Protein AF-A0A0C3DBR7-F1 (afdb_monomer_lite)

Secondary structure (DSSP, 8-state):
------GGGHIIIIIIHH-EEEE---TTS-SS-HHHH---HHHHHHHHHHHHTTSSEEEEPPHHHHHHHHHHHHHHHHTTSS------------------------S----

Structure (mmCIF, N/CA/C/O backbone):
data_AF-A0A0C3DBR7-F1
#
_entry.id   AF-A0A0C3DBR7-F1
#
loop_
_atom_site.group_PDB
_atom_site.id
_atom_site.type_symbol
_atom_site.label_atom_id
_atom_site.label_alt_id
_atom_site.label_comp_id
_atom_site.label_asym_id
_atom_site.label_entity_id
_atom_site.label_seq_id
_atom_site.pdbx_PDB_ins_code
_atom_site.Cartn_x
_atom_site.Cartn_y
_atom_site.Cartn_z
_atom_site.occupancy
_atom_site.B_iso_or_equiv
_atom_site.auth_seq_id
_atom_site.auth_comp_id
_atom_site.auth_asym_id
_atom_site.auth_atom_id
_atom_site.pdbx_PDB_model_num
ATOM 1 N N . PRO A 1 1 ? -9.027 19.405 -9.411 1.00 48.47 1 PRO A N 1
ATOM 2 C CA . PRO A 1 1 ? -8.325 18.779 -8.263 1.00 48.47 1 PRO A CA 1
ATOM 3 C C . PRO A 1 1 ? -7.087 17.993 -8.729 1.00 48.47 1 PRO A C 1
ATOM 5 O O . PRO A 1 1 ? -7.229 16.965 -9.378 1.00 48.47 1 PRO A O 1
ATOM 8 N N . SER A 1 2 ? -5.881 18.489 -8.438 1.00 53.75 2 SER A N 1
ATOM 9 C CA . SER A 1 2 ? -4.617 17.790 -8.708 1.00 53.75 2 SER A CA 1
ATOM 10 C C . SER A 1 2 ? -4.181 17.023 -7.458 1.00 53.75 2 SER A C 1
ATOM 12 O O . SER A 1 2 ? -3.447 17.548 -6.619 1.00 53.75 2 SER A O 1
ATOM 14 N N . ALA A 1 3 ? -4.688 15.804 -7.285 1.00 58.03 3 ALA A N 1
ATOM 15 C CA . ALA A 1 3 ? -4.222 14.931 -6.214 1.00 58.03 3 ALA A CA 1
ATOM 16 C C . ALA A 1 3 ? -2.808 14.431 -6.555 1.00 58.03 3 ALA A C 1
ATOM 18 O O . ALA A 1 3 ? -2.611 13.803 -7.591 1.00 58.03 3 ALA A O 1
ATOM 19 N N . GLN A 1 4 ? -1.827 14.721 -5.697 1.00 65.31 4 GLN A N 1
ATOM 20 C CA . GLN A 1 4 ? -0.474 14.172 -5.800 1.00 65.31 4 GLN A CA 1
ATOM 21 C C . GLN A 1 4 ? -0.269 13.135 -4.695 1.00 65.31 4 GLN A C 1
ATOM 23 O O . GLN A 1 4 ? -0.491 13.422 -3.517 1.00 65.31 4 GLN A O 1
ATOM 28 N N . MET A 1 5 ? 0.149 11.927 -5.073 1.00 74.81 5 MET A N 1
ATOM 29 C CA . MET A 1 5 ? 0.413 10.844 -4.126 1.00 74.81 5 MET A CA 1
ATOM 30 C C . MET A 1 5 ? 1.722 11.106 -3.369 1.00 74.81 5 MET A C 1
ATOM 32 O O . MET A 1 5 ? 2.788 11.207 -3.972 1.00 74.81 5 MET A O 1
ATOM 36 N N . GLN A 1 6 ? 1.641 11.188 -2.040 1.00 75.75 6 GLN A N 1
ATOM 37 C CA . GLN A 1 6 ? 2.794 11.338 -1.146 1.00 75.75 6 GLN A CA 1
ATOM 38 C C . GLN A 1 6 ? 3.146 9.974 -0.543 1.00 75.75 6 GLN A C 1
ATOM 40 O O . GLN A 1 6 ? 2.699 9.643 0.555 1.00 75.75 6 GLN A O 1
ATOM 45 N N . TRP A 1 7 ? 3.932 9.181 -1.275 1.00 76.12 7 TRP A N 1
ATOM 46 C CA . TRP A 1 7 ? 4.302 7.806 -0.907 1.00 76.12 7 TRP A CA 1
ATOM 47 C C . TRP A 1 7 ? 4.965 7.710 0.472 1.00 76.12 7 TRP A C 1
ATOM 49 O O . TRP A 1 7 ? 4.615 6.843 1.266 1.00 76.12 7 TRP A O 1
ATOM 59 N N . THR A 1 8 ? 5.826 8.671 0.810 1.00 76.44 8 THR A N 1
ATOM 60 C CA . THR A 1 8 ? 6.491 8.786 2.119 1.00 76.44 8 THR A CA 1
ATOM 61 C C . THR A 1 8 ? 5.502 8.863 3.284 1.00 76.44 8 THR A C 1
ATOM 63 O O . THR A 1 8 ? 5.759 8.364 4.375 1.00 76.44 8 THR A O 1
ATOM 66 N N . HIS A 1 9 ? 4.344 9.485 3.065 1.00 80.25 9 HIS A N 1
ATOM 67 C CA . HIS A 1 9 ? 3.308 9.659 4.081 1.00 80.25 9 HIS A CA 1
ATOM 68 C C . HIS A 1 9 ? 2.109 8.739 3.831 1.00 80.25 9 HIS A C 1
ATOM 70 O O . HIS A 1 9 ? 1.034 8.991 4.370 1.00 80.25 9 HIS A O 1
ATOM 76 N N . TYR A 1 10 ? 2.269 7.674 3.038 1.00 83.88 10 TYR A N 1
ATOM 77 C CA . TYR A 1 10 ? 1.188 6.756 2.676 1.00 83.88 10 TYR A CA 1
ATOM 78 C C . TYR A 1 10 ? 0.456 6.205 3.907 1.00 83.88 10 TYR A C 1
ATOM 80 O O . TYR A 1 10 ? -0.772 6.258 3.969 1.00 83.88 10 TYR A O 1
ATOM 88 N N . PHE A 1 11 ? 1.194 5.772 4.935 1.00 83.75 11 PHE A N 1
ATOM 89 C CA . PHE A 1 11 ? 0.578 5.245 6.154 1.00 83.75 11 PHE A CA 1
ATOM 90 C C . PHE A 1 11 ? -0.325 6.284 6.837 1.00 83.75 11 PHE A C 1
ATOM 92 O O . PHE A 1 11 ? -1.435 5.974 7.244 1.00 83.75 11 PHE A O 1
ATOM 99 N N . HIS A 1 12 ? 0.104 7.540 6.944 1.00 83.69 12 HIS A N 1
ATOM 100 C CA . HIS A 1 12 ? -0.699 8.565 7.613 1.00 83.69 12 HIS A CA 1
ATOM 101 C C . HIS A 1 12 ? -1.829 9.095 6.716 1.00 83.69 12 HIS A C 1
ATOM 103 O O . HIS A 1 12 ? -2.989 9.146 7.120 1.00 83.69 12 HIS A O 1
ATOM 109 N N . ASN A 1 13 ? -1.494 9.463 5.479 1.00 84.81 13 ASN A N 1
ATOM 110 C CA . ASN A 1 13 ? -2.396 10.160 4.567 1.00 84.81 13 ASN A CA 1
ATOM 111 C C . ASN A 1 13 ? -3.415 9.241 3.898 1.00 84.81 13 ASN A C 1
ATOM 113 O O . ASN A 1 13 ? -4.467 9.733 3.495 1.00 84.81 13 ASN A O 1
ATOM 117 N N . ILE A 1 14 ? -3.096 7.954 3.735 1.00 87.06 14 ILE A N 1
ATOM 118 C CA . ILE A 1 14 ? -3.971 6.979 3.080 1.00 87.06 14 ILE A CA 1
ATOM 119 C C . ILE A 1 14 ? -4.565 6.025 4.109 1.00 87.06 14 ILE A C 1
ATOM 121 O O . ILE A 1 14 ? -5.779 6.039 4.305 1.00 87.06 14 ILE A O 1
ATOM 125 N N . ILE A 1 15 ? -3.72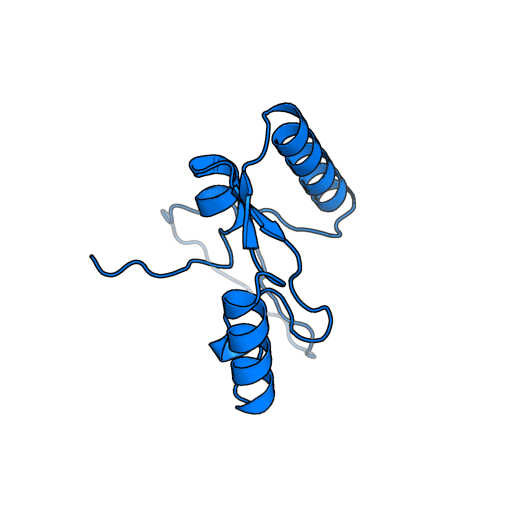1 5.267 4.815 1.00 87.50 15 ILE A N 1
ATOM 126 C CA . ILE A 1 15 ? -4.199 4.267 5.779 1.00 87.50 15 ILE A CA 1
ATOM 127 C C . ILE A 1 15 ? -4.904 4.958 6.955 1.00 87.50 15 ILE A C 1
ATOM 129 O O . ILE A 1 15 ? -6.072 4.687 7.196 1.00 87.50 15 ILE A O 1
ATOM 133 N N . GLY A 1 16 ? -4.251 5.899 7.640 1.00 85.62 16 GLY A N 1
ATOM 134 C CA . GLY A 1 16 ? -4.826 6.557 8.820 1.00 85.62 16 GLY A CA 1
ATOM 135 C C . GLY A 1 16 ? -6.029 7.456 8.521 1.00 85.62 16 GLY A C 1
ATOM 136 O O . GLY A 1 16 ? -6.952 7.534 9.322 1.00 85.62 16 GLY A O 1
ATOM 137 N N . ARG A 1 17 ? -6.045 8.137 7.367 1.00 87.50 17 ARG A N 1
ATOM 138 C CA . ARG A 1 17 ? -7.123 9.082 7.025 1.00 87.50 17 ARG A CA 1
ATOM 139 C C . ARG A 1 17 ? -8.345 8.423 6.392 1.00 87.50 17 ARG A C 1
ATOM 141 O O . ARG A 1 17 ? -9.459 8.884 6.621 1.00 87.50 17 ARG A O 1
ATOM 148 N N . TYR A 1 18 ? -8.138 7.415 5.548 1.00 88.88 18 TYR A N 1
ATOM 149 C CA . TYR A 1 18 ? -9.210 6.814 4.752 1.00 88.88 18 TYR A CA 1
ATOM 150 C C . TYR A 1 18 ? -9.482 5.352 5.108 1.00 88.88 18 TYR A C 1
ATOM 152 O O . TYR A 1 18 ? -10.420 4.781 4.557 1.00 88.88 18 TYR A O 1
ATOM 160 N N . LEU A 1 19 ? -8.694 4.751 6.009 1.00 90.62 19 LEU A N 1
ATOM 161 C CA . LEU A 1 19 ? -8.812 3.349 6.424 1.00 90.62 19 LEU A CA 1
ATOM 162 C C . LEU A 1 19 ? -8.835 2.395 5.226 1.00 90.62 19 LEU A C 1
ATOM 164 O O . LEU A 1 19 ? -9.620 1.451 5.160 1.00 90.62 19 LEU A O 1
ATOM 168 N N . VAL A 1 20 ? -7.967 2.657 4.248 1.00 90.56 20 VAL A N 1
ATOM 169 C CA . VAL A 1 20 ? -7.771 1.790 3.083 1.00 90.56 20 VAL A CA 1
ATOM 170 C C . VAL A 1 20 ? -6.306 1.431 2.916 1.00 90.56 20 VAL A C 1
ATOM 172 O O . VAL A 1 20 ? -5.417 2.231 3.202 1.00 90.56 20 VAL A O 1
ATOM 175 N N . ILE A 1 21 ? -6.062 0.229 2.404 1.00 91.88 21 ILE A N 1
ATOM 176 C CA . ILE A 1 21 ? -4.734 -0.267 2.056 1.00 91.88 21 ILE A CA 1
ATOM 177 C C . ILE A 1 21 ? -4.755 -0.881 0.655 1.00 91.88 21 ILE A C 1
ATOM 179 O O . ILE A 1 21 ? -5.738 -1.503 0.256 1.00 91.88 21 ILE A O 1
ATOM 183 N N . ILE A 1 22 ? -3.663 -0.738 -0.087 1.00 91.56 22 ILE A N 1
ATOM 184 C CA . ILE A 1 22 ? -3.434 -1.475 -1.328 1.00 91.56 22 ILE A CA 1
ATOM 185 C C . ILE A 1 22 ? -3.051 -2.922 -0.992 1.00 91.56 22 ILE A C 1
ATOM 187 O O . ILE A 1 22 ? -2.143 -3.166 -0.195 1.00 91.56 22 ILE A O 1
ATOM 191 N N . LYS A 1 23 ? -3.738 -3.890 -1.599 1.00 92.81 23 LYS A N 1
ATOM 192 C CA . LYS A 1 23 ? -3.407 -5.321 -1.536 1.00 92.81 23 LYS A CA 1
ATOM 193 C C . LYS A 1 23 ? -3.022 -5.841 -2.916 1.00 92.81 23 LYS A C 1
ATOM 195 O O . LYS A 1 23 ? -3.436 -5.271 -3.918 1.00 92.81 23 LYS A O 1
ATOM 200 N N . GLY A 1 24 ? -2.223 -6.911 -2.930 1.00 91.06 24 GLY A N 1
ATOM 201 C CA . GLY A 1 24 ? -1.784 -7.587 -4.155 1.00 91.06 24 GLY A CA 1
ATOM 202 C C . GLY A 1 24 ? -0.703 -6.848 -4.947 1.00 91.06 24 GLY A C 1
ATOM 203 O O . GLY A 1 24 ? -0.532 -7.100 -6.135 1.00 91.06 24 GLY A O 1
ATOM 204 N N . TRP A 1 25 ? 0.029 -5.934 -4.302 1.00 91.06 25 TRP A N 1
ATOM 205 C CA . TRP A 1 25 ? 1.165 -5.271 -4.936 1.00 91.06 25 TRP A CA 1
ATOM 206 C C . TRP A 1 25 ? 2.283 -6.284 -5.246 1.00 91.06 25 TRP A C 1
ATOM 208 O O . TRP A 1 25 ? 2.624 -7.072 -4.361 1.00 91.06 25 TRP A O 1
ATOM 218 N N . PRO A 1 26 ? 2.851 -6.288 -6.464 1.00 89.81 26 PRO A N 1
ATOM 219 C CA . PRO A 1 26 ? 3.853 -7.272 -6.861 1.00 89.81 26 PRO A CA 1
ATOM 220 C C . PRO A 1 26 ? 5.177 -7.078 -6.112 1.00 89.81 26 PRO A C 1
ATOM 222 O O . PRO A 1 26 ? 5.647 -5.957 -5.944 1.00 89.81 26 PRO A O 1
ATOM 225 N N . GLU A 1 27 ? 5.823 -8.177 -5.718 1.00 88.12 27 GLU A N 1
ATOM 226 C CA . GLU A 1 27 ? 7.097 -8.146 -4.976 1.00 88.12 27 GLU A CA 1
ATOM 227 C C . GLU A 1 27 ? 8.279 -7.648 -5.820 1.00 88.12 27 GLU A C 1
ATOM 229 O O . GLU A 1 27 ? 9.239 -7.098 -5.284 1.00 88.12 27 GLU A O 1
ATOM 234 N N . CYS A 1 28 ? 8.211 -7.809 -7.146 1.00 84.88 28 CYS A N 1
ATOM 235 C CA . CYS A 1 28 ? 9.265 -7.373 -8.062 1.00 84.88 28 CYS A CA 1
ATOM 236 C C . CYS A 1 28 ? 9.346 -5.848 -8.227 1.00 84.88 28 CYS A C 1
ATOM 238 O O . CYS A 1 28 ? 10.369 -5.355 -8.699 1.00 84.88 28 CYS A O 1
ATOM 240 N N . ILE A 1 29 ? 8.305 -5.101 -7.834 1.00 84.44 29 ILE A N 1
ATOM 241 C CA . ILE A 1 29 ? 8.271 -3.641 -7.944 1.00 84.44 29 ILE A CA 1
ATOM 242 C C . ILE A 1 29 ? 8.179 -3.045 -6.538 1.00 84.44 29 ILE A C 1
ATOM 244 O O . ILE A 1 29 ? 7.165 -3.225 -5.859 1.00 84.44 29 ILE A O 1
ATOM 248 N N . PRO A 1 30 ? 9.187 -2.285 -6.081 1.00 86.19 30 PRO A N 1
ATOM 249 C CA . PRO A 1 30 ? 9.154 -1.704 -4.748 1.00 86.19 30 PRO A CA 1
ATOM 250 C C . PRO A 1 30 ? 7.988 -0.717 -4.605 1.00 86.19 30 PRO A C 1
ATOM 252 O O . PRO A 1 30 ? 7.712 0.089 -5.495 1.00 86.19 30 PRO A O 1
ATOM 255 N N . PHE A 1 31 ? 7.312 -0.759 -3.455 1.00 84.12 31 PHE A N 1
ATOM 256 C CA . PHE A 1 31 ? 6.184 0.121 -3.1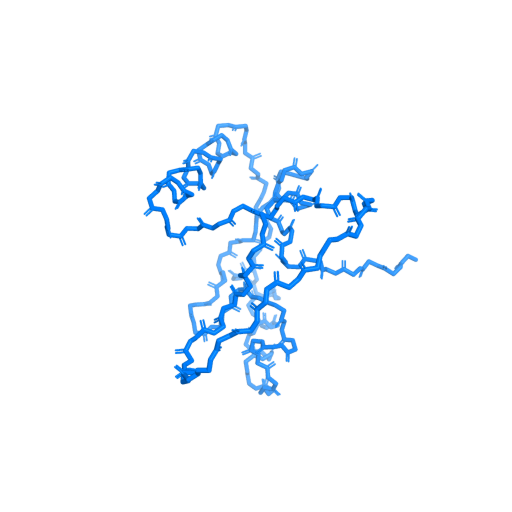39 1.00 84.12 31 PHE A CA 1
ATOM 257 C C . PHE A 1 31 ? 6.672 1.535 -2.785 1.00 84.12 31 PHE A C 1
ATOM 259 O O . PHE A 1 31 ? 6.778 1.919 -1.621 1.00 84.12 31 PHE A O 1
ATOM 266 N N . THR A 1 32 ? 7.032 2.308 -3.805 1.00 82.44 32 THR A N 1
ATOM 267 C CA . THR A 1 32 ? 7.501 3.693 -3.689 1.00 82.44 32 THR A CA 1
ATOM 268 C C . THR A 1 32 ? 6.989 4.517 -4.870 1.00 82.44 32 THR A C 1
ATOM 270 O O . THR A 1 32 ? 6.175 4.047 -5.665 1.00 82.44 32 THR A O 1
ATOM 273 N N . ASN A 1 33 ? 7.439 5.764 -4.994 1.00 81.56 33 ASN A N 1
ATOM 274 C CA . ASN A 1 33 ? 7.120 6.580 -6.155 1.00 81.56 33 ASN A CA 1
ATOM 275 C C . ASN A 1 33 ? 7.526 5.850 -7.441 1.00 81.56 33 ASN A C 1
ATOM 277 O O . ASN A 1 33 ? 8.699 5.531 -7.609 1.00 81.56 33 ASN A O 1
ATOM 281 N N . LEU A 1 34 ? 6.573 5.617 -8.347 1.00 81.25 34 LEU A N 1
ATOM 282 C CA . LEU A 1 34 ? 6.810 4.873 -9.584 1.00 81.25 34 LEU A CA 1
ATOM 283 C C . LEU A 1 34 ? 7.910 5.493 -10.444 1.00 81.25 34 LEU A C 1
ATOM 285 O O . LEU A 1 34 ? 8.719 4.749 -10.978 1.00 81.25 34 LEU A O 1
ATOM 289 N N . SER A 1 35 ? 8.038 6.826 -10.482 1.00 78.69 35 SER A N 1
ATOM 290 C CA . SER A 1 35 ? 9.141 7.476 -11.210 1.00 78.69 35 SER A CA 1
ATOM 291 C C . SER A 1 35 ? 10.526 7.096 -10.671 1.00 78.69 35 SER A C 1
ATOM 293 O O . SER A 1 35 ? 11.525 7.266 -11.360 1.00 78.69 35 SER A O 1
ATOM 295 N N . THR A 1 36 ? 10.588 6.636 -9.420 1.00 77.81 36 THR A N 1
ATOM 296 C CA . THR A 1 36 ? 11.795 6.138 -8.751 1.00 77.81 36 THR A CA 1
ATOM 297 C C . THR A 1 36 ? 11.860 4.609 -8.756 1.00 77.81 36 THR A C 1
ATOM 299 O O . THR A 1 36 ? 12.954 4.060 -8.828 1.00 77.81 36 THR A O 1
ATOM 302 N N . ALA A 1 37 ? 10.715 3.926 -8.664 1.00 76.12 37 ALA A N 1
ATOM 303 C CA . ALA A 1 37 ? 10.615 2.471 -8.585 1.00 76.12 37 ALA A CA 1
ATOM 304 C C . ALA A 1 37 ? 10.934 1.794 -9.920 1.00 76.12 37 ALA A C 1
ATOM 306 O O . ALA A 1 37 ? 11.645 0.794 -9.936 1.00 76.12 37 ALA A O 1
ATOM 307 N N . SER A 1 38 ? 10.402 2.325 -11.025 1.00 73.25 38 SER A N 1
ATOM 308 C CA . SER A 1 38 ? 10.660 1.807 -12.363 1.00 73.25 38 SER A CA 1
ATOM 309 C C . SER A 1 38 ? 10.328 2.839 -13.439 1.00 73.25 38 SER A C 1
ATOM 311 O O . SER A 1 38 ? 9.252 3.434 -13.459 1.00 73.25 38 SER A O 1
ATOM 313 N N . SER A 1 39 ? 11.253 3.021 -14.376 1.00 75.50 39 SER A N 1
ATOM 314 C CA . SER A 1 39 ? 11.012 3.718 -15.643 1.00 75.50 39 SER A CA 1
ATOM 315 C C . SER A 1 39 ? 10.776 2.747 -16.805 1.00 75.50 39 SER A C 1
ATOM 317 O O . SER A 1 39 ? 10.595 3.182 -17.943 1.00 75.50 39 SER A O 1
ATOM 319 N N . ALA A 1 40 ? 10.798 1.436 -16.540 1.00 82.62 40 ALA A N 1
ATOM 320 C CA . ALA A 1 40 ? 10.671 0.413 -17.560 1.00 82.62 40 ALA A CA 1
ATOM 321 C C . ALA A 1 40 ? 9.196 0.209 -17.929 1.00 82.62 40 ALA A C 1
ATOM 323 O O . ALA A 1 40 ? 8.350 -0.061 -17.077 1.00 82.62 40 ALA A O 1
ATOM 324 N N . LEU A 1 41 ? 8.895 0.298 -19.226 1.00 86.31 41 LEU A N 1
ATOM 325 C CA . LEU A 1 41 ? 7.541 0.112 -19.749 1.00 86.31 41 LEU A CA 1
ATOM 326 C C . LEU A 1 41 ? 6.895 -1.231 -19.332 1.00 86.31 41 LEU A C 1
ATOM 328 O O . LEU A 1 41 ? 5.732 -1.196 -18.934 1.00 86.31 41 LEU A O 1
ATOM 332 N N . PRO A 1 42 ? 7.607 -2.382 -19.320 1.00 89.31 42 PRO A N 1
ATOM 333 C CA . PRO A 1 42 ? 7.009 -3.659 -18.917 1.00 89.31 42 PRO A CA 1
ATOM 334 C C . PRO A 1 42 ? 6.483 -3.680 -17.475 1.00 89.31 42 PRO A C 1
ATOM 336 O O . PRO A 1 42 ? 5.431 -4.259 -17.217 1.00 89.31 42 PRO A O 1
ATOM 339 N N . ASP A 1 43 ? 7.174 -3.022 -16.542 1.00 88.69 43 ASP A N 1
ATOM 340 C CA . ASP A 1 43 ? 6.752 -2.967 -15.137 1.00 88.69 43 ASP A CA 1
ATOM 341 C C . ASP A 1 43 ? 5.483 -2.124 -14.979 1.00 88.69 43 ASP A C 1
ATOM 343 O O . ASP A 1 43 ? 4.571 -2.480 -14.230 1.00 88.69 43 ASP A O 1
ATOM 347 N N . LEU A 1 44 ? 5.400 -1.015 -15.721 1.00 89.81 44 LEU A N 1
ATOM 348 C CA . LEU A 1 44 ? 4.222 -0.150 -15.732 1.00 89.81 44 LEU A CA 1
ATOM 349 C C . LEU A 1 44 ? 3.015 -0.850 -16.371 1.00 89.81 44 LEU A C 1
ATOM 351 O O . LEU A 1 44 ? 1.907 -0.756 -15.844 1.00 89.81 44 LEU A O 1
ATOM 355 N N . GLU A 1 45 ? 3.223 -1.588 -17.463 1.00 93.75 45 GLU A N 1
ATOM 356 C CA . GLU A 1 45 ? 2.181 -2.407 -18.092 1.00 93.75 45 GLU A CA 1
ATOM 357 C C . GLU A 1 45 ? 1.702 -3.533 -17.170 1.00 93.75 45 GLU A C 1
ATOM 359 O O . GLU A 1 45 ? 0.499 -3.784 -17.082 1.00 93.75 45 GL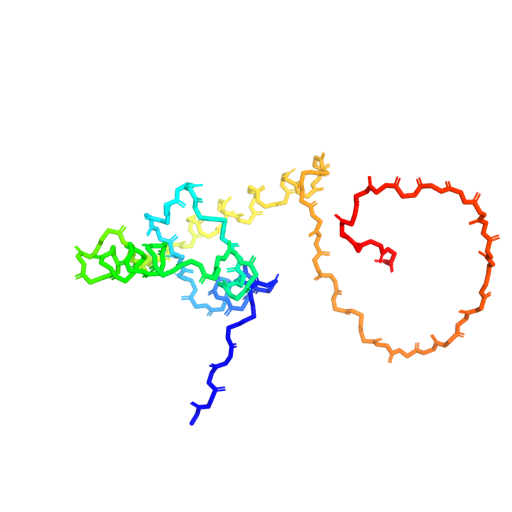U A O 1
ATOM 364 N N . LEU A 1 46 ? 2.615 -4.195 -16.451 1.00 92.88 46 LEU A N 1
ATOM 365 C CA . LEU A 1 46 ? 2.265 -5.211 -15.461 1.00 92.88 46 LEU A CA 1
ATOM 366 C C . LEU A 1 46 ? 1.401 -4.618 -14.346 1.00 92.88 46 LEU A C 1
ATOM 368 O O . LEU A 1 46 ? 0.347 -5.173 -14.034 1.00 92.88 46 LEU A O 1
ATOM 372 N N . LEU A 1 47 ? 1.816 -3.486 -13.768 1.00 92.06 47 LEU A N 1
ATOM 373 C CA . LEU A 1 47 ? 1.030 -2.795 -12.745 1.00 92.06 47 LEU A CA 1
ATOM 374 C C . LEU A 1 47 ? -0.363 -2.446 -13.263 1.00 92.06 47 LEU A C 1
ATOM 376 O O . LEU A 1 47 ? -1.345 -2.734 -12.582 1.00 92.06 47 LEU A O 1
ATOM 380 N N . LEU A 1 48 ? -0.457 -1.868 -14.463 1.00 93.06 48 LEU A N 1
ATOM 381 C CA . LEU A 1 48 ? -1.736 -1.515 -15.075 1.00 93.06 48 LEU A CA 1
ATOM 382 C C . LEU A 1 48 ? -2.642 -2.743 -15.219 1.00 93.06 48 LEU A C 1
ATOM 384 O O . LEU A 1 48 ? -3.773 -2.723 -14.739 1.00 93.06 48 LEU A O 1
ATOM 388 N N . ARG A 1 49 ? -2.125 -3.841 -15.781 1.00 96.00 49 ARG A N 1
ATOM 389 C CA . ARG A 1 49 ? -2.876 -5.098 -15.929 1.00 96.00 49 ARG A CA 1
ATOM 390 C C . ARG A 1 49 ? -3.352 -5.648 -14.588 1.00 96.00 49 ARG A C 1
ATOM 392 O O . ARG A 1 49 ? -4.468 -6.158 -14.495 1.00 96.00 49 ARG A O 1
ATOM 399 N N . LEU A 1 50 ? -2.532 -5.566 -13.543 1.00 95.56 50 LEU A N 1
ATOM 400 C CA . LEU A 1 50 ? -2.912 -6.035 -12.211 1.00 95.56 50 LEU A CA 1
ATOM 401 C C . LEU A 1 50 ? -4.001 -5.156 -11.588 1.00 95.56 50 LEU A C 1
ATOM 403 O O . LEU A 1 50 ? -4.909 -5.689 -10.959 1.00 95.56 50 LEU A O 1
ATOM 407 N N . TRP A 1 51 ? -3.966 -3.840 -11.793 1.00 95.25 51 TRP A N 1
ATOM 408 C CA . TRP A 1 51 ? -5.056 -2.956 -11.374 1.00 95.25 51 TRP A CA 1
ATOM 409 C C . TRP A 1 51 ? -6.358 -3.245 -12.127 1.00 95.25 51 TRP A C 1
ATOM 411 O O . TRP A 1 51 ? -7.411 -3.360 -11.504 1.00 95.25 51 TRP A O 1
ATOM 421 N N . GLU A 1 52 ? -6.297 -3.404 -13.449 1.00 96.19 52 GLU A N 1
ATOM 422 C CA . GLU A 1 52 ? -7.475 -3.659 -14.290 1.00 96.19 52 GLU A CA 1
ATOM 423 C C . GLU A 1 52 ? -8.109 -5.029 -14.026 1.00 96.19 52 GLU A C 1
ATOM 425 O O . GLU A 1 52 ? -9.331 -5.162 -14.027 1.00 96.19 52 GLU A O 1
ATOM 430 N N . SER A 1 53 ? -7.289 -6.047 -13.760 1.00 96.06 53 SER A N 1
ATOM 431 C CA . SER A 1 53 ? -7.759 -7.398 -13.426 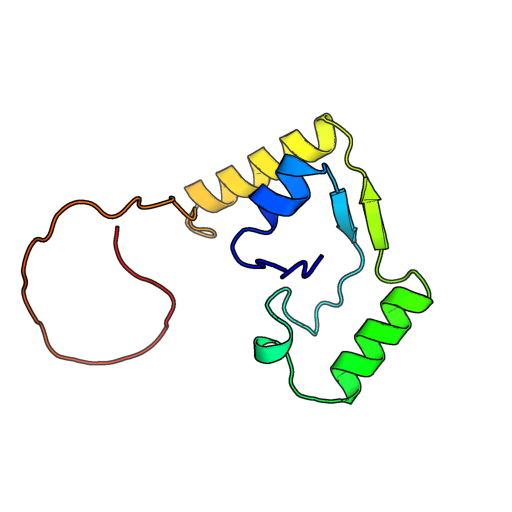1.00 96.06 53 SER A CA 1
ATOM 432 C C . SER A 1 53 ? -8.200 -7.559 -11.967 1.00 96.06 53 SER A C 1
ATOM 434 O O . SER A 1 53 ? -8.719 -8.613 -11.603 1.00 96.06 53 SER A O 1
ATOM 436 N N . GLY A 1 54 ? -7.990 -6.546 -11.119 1.00 94.31 54 GLY A N 1
ATOM 437 C CA . GLY A 1 54 ? -8.256 -6.621 -9.681 1.00 94.31 54 GLY A CA 1
ATOM 438 C C . GLY A 1 54 ? -7.211 -7.414 -8.886 1.00 94.31 54 GLY A C 1
ATOM 439 O O . GLY A 1 54 ? -7.429 -7.692 -7.709 1.00 94.31 54 GLY A O 1
ATOM 440 N N . GLY A 1 55 ? -6.075 -7.762 -9.499 1.00 93.31 55 GLY A N 1
ATOM 441 C CA . GLY A 1 55 ? -4.908 -8.306 -8.803 1.00 93.31 55 GLY A CA 1
ATOM 442 C C . GLY A 1 55 ? -4.326 -7.316 -7.792 1.00 93.31 55 GLY A C 1
ATOM 443 O O . GLY A 1 55 ? -3.967 -7.722 -6.691 1.00 93.31 55 GLY A O 1
ATOM 444 N N . ILE A 1 56 ? -4.319 -6.019 -8.123 1.00 95.06 56 ILE A N 1
ATOM 445 C CA . ILE A 1 56 ? -4.095 -4.931 -7.166 1.00 95.06 56 ILE A CA 1
ATOM 446 C C . ILE A 1 56 ? -5.425 -4.236 -6.897 1.00 95.06 56 ILE A C 1
ATOM 448 O O . ILE A 1 56 ? -6.132 -3.842 -7.824 1.00 95.06 56 ILE A O 1
ATOM 452 N N . PHE A 1 57 ? -5.762 -4.049 -5.624 1.00 92.69 57 PHE A N 1
ATOM 453 C CA . PHE A 1 57 ? -7.015 -3.404 -5.248 1.00 92.69 57 PHE A CA 1
ATOM 454 C C . PHE A 1 57 ? -6.922 -2.673 -3.911 1.00 92.69 57 PHE A C 1
ATOM 456 O O . PHE A 1 57 ? -6.078 -2.959 -3.058 1.00 92.69 57 PHE A O 1
ATOM 463 N N . TRP A 1 58 ? -7.842 -1.728 -3.721 1.00 93.00 58 TRP A N 1
ATOM 464 C CA . TRP A 1 58 ? -8.052 -1.059 -2.444 1.00 93.00 58 TRP A CA 1
ATOM 465 C C . TRP A 1 58 ? -8.905 -1.933 -1.531 1.00 93.00 58 TRP A C 1
ATOM 467 O O . TRP A 1 58 ? -10.057 -2.236 -1.840 1.00 93.00 58 TRP A O 1
ATOM 477 N N . LYS A 1 59 ? -8.362 -2.297 -0.373 1.00 94.06 59 LYS A N 1
ATOM 478 C CA . LYS A 1 59 ? -9.095 -2.962 0.701 1.00 94.06 59 LYS A CA 1
ATOM 479 C C . LYS A 1 59 ? -9.423 -1.947 1.792 1.00 94.06 59 LYS A C 1
ATOM 481 O O . LYS A 1 59 ? -8.517 -1.304 2.317 1.00 94.06 59 LYS A O 1
ATOM 486 N N . LYS A 1 60 ? -10.703 -1.838 2.159 1.00 94.56 60 LYS A N 1
ATOM 487 C CA . LYS A 1 60 ? -11.114 -1.151 3.391 1.00 94.56 60 LYS A CA 1
ATOM 488 C C . LYS A 1 60 ? -10.671 -1.962 4.601 1.00 94.56 60 LYS A C 1
ATOM 490 O O . LYS A 1 60 ? -10.841 -3.179 4.619 1.00 94.56 60 LYS A O 1
ATOM 495 N N . LEU A 1 61 ? -10.113 -1.272 5.581 1.00 92.94 61 LEU A N 1
ATOM 496 C CA . LEU A 1 61 ? -9.705 -1.834 6.854 1.00 92.94 61 LEU A CA 1
ATOM 497 C C . LEU A 1 61 ? -10.848 -1.707 7.856 1.00 92.94 61 LEU A C 1
ATOM 499 O O . LEU A 1 61 ? -11.535 -0.685 7.906 1.00 92.94 61 LEU A O 1
ATOM 503 N N . SER A 1 62 ? -11.032 -2.747 8.659 1.00 92.38 62 SER A N 1
ATOM 504 C CA . SER A 1 62 ? -11.718 -2.617 9.944 1.00 92.38 62 SER A CA 1
ATOM 505 C C . SER A 1 62 ? -10.814 -1.922 10.967 1.00 92.38 62 SER A C 1
ATOM 507 O O . SER A 1 62 ? -9.595 -1.874 10.792 1.00 92.38 62 SER A O 1
ATOM 509 N N . GLU A 1 63 ? -11.400 -1.429 12.058 1.00 87.69 63 GLU A N 1
ATOM 510 C CA . GLU A 1 63 ? -10.638 -0.811 13.152 1.00 87.69 63 GLU A CA 1
ATOM 511 C C . GLU A 1 63 ? -9.566 -1.766 13.700 1.00 87.69 63 GLU A C 1
ATOM 513 O O . GLU A 1 63 ? -8.401 -1.401 13.802 1.00 87.69 63 GLU A O 1
ATOM 518 N N . ALA A 1 64 ? -9.922 -3.035 13.920 1.00 89.38 64 ALA A N 1
ATOM 519 C CA . ALA A 1 64 ? -8.989 -4.049 14.409 1.00 89.38 64 ALA A CA 1
ATOM 520 C C . ALA A 1 64 ? -7.811 -4.294 13.445 1.00 89.38 64 ALA A C 1
ATOM 522 O O . ALA A 1 64 ? -6.672 -4.476 13.873 1.00 89.38 64 ALA A O 1
ATOM 523 N N . GLU A 1 65 ? -8.059 -4.287 12.131 1.00 89.00 65 GLU A N 1
ATOM 524 C CA . GLU A 1 65 ? -6.986 -4.423 11.138 1.00 89.00 65 GLU A CA 1
ATOM 525 C C . GLU A 1 65 ? -6.088 -3.181 11.101 1.00 89.00 65 GLU A C 1
ATOM 527 O O . GLU A 1 65 ? -4.879 -3.298 10.897 1.00 89.00 65 GLU A O 1
ATOM 532 N N . TYR A 1 66 ? -6.661 -1.994 11.302 1.00 86.94 66 TYR A N 1
ATOM 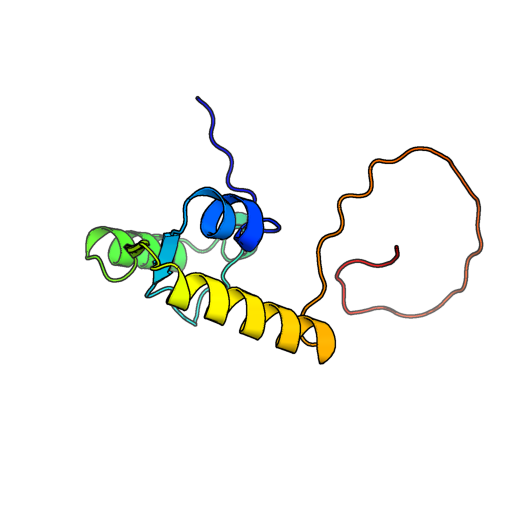533 C CA . TYR A 1 66 ? -5.905 -0.751 11.393 1.00 86.94 66 TYR A CA 1
ATOM 534 C C . TYR A 1 66 ? -5.026 -0.697 12.651 1.00 86.94 66 TYR A C 1
ATOM 536 O O . TYR A 1 66 ? -3.842 -0.362 12.554 1.00 86.94 66 TYR A O 1
ATOM 544 N N . GLU A 1 67 ? -5.562 -1.080 13.810 1.00 87.69 67 GLU A N 1
ATOM 545 C CA . GLU A 1 67 ? -4.811 -1.181 15.064 1.00 87.69 67 GLU A CA 1
ATOM 546 C C . GLU A 1 67 ? -3.645 -2.167 14.934 1.00 87.69 67 GLU A C 1
ATOM 548 O O . GLU A 1 67 ? -2.508 -1.830 15.273 1.00 87.69 67 GLU A O 1
ATOM 553 N N . ALA A 1 68 ? -3.884 -3.349 14.356 1.00 87.38 68 ALA A N 1
ATOM 554 C CA . ALA A 1 68 ? -2.835 -4.335 14.103 1.00 87.38 68 ALA A CA 1
ATOM 555 C C . ALA A 1 68 ? -1.712 -3.773 13.212 1.00 87.38 68 ALA A C 1
ATOM 557 O O . ALA A 1 68 ? -0.533 -3.957 13.515 1.00 87.38 68 ALA A O 1
ATOM 558 N N . LEU A 1 69 ? -2.059 -3.029 12.156 1.00 85.75 69 LEU A N 1
ATOM 559 C CA . LEU A 1 69 ? -1.078 -2.356 11.296 1.00 85.75 69 LEU A CA 1
ATOM 560 C C . LEU A 1 69 ? -0.297 -1.266 12.040 1.00 85.75 69 LEU A C 1
ATOM 562 O O . LEU A 1 69 ? 0.890 -1.071 11.774 1.00 85.75 69 LEU A O 1
ATOM 566 N N . CYS A 1 70 ? -0.934 -0.551 12.970 1.00 83.81 70 CYS A N 1
ATOM 567 C CA . CYS A 1 70 ? -0.250 0.423 13.817 1.00 83.81 70 CYS A CA 1
ATOM 568 C C . CYS A 1 70 ? 0.750 -0.262 14.751 1.00 83.81 70 CYS A C 1
ATOM 570 O O . CYS A 1 70 ? 1.891 0.188 14.838 1.00 83.81 70 CYS A O 1
ATOM 572 N N . HIS A 1 71 ? 0.361 -1.374 15.377 1.00 82.31 71 HIS A N 1
ATOM 573 C CA . HIS A 1 71 ? 1.249 -2.171 16.219 1.00 82.31 71 HIS A CA 1
ATOM 574 C C . HIS A 1 71 ? 2.424 -2.760 15.439 1.00 82.31 71 HIS A C 1
ATOM 576 O O . HIS A 1 71 ? 3.556 -2.673 15.907 1.00 82.31 71 HIS A O 1
ATOM 582 N N . GLU A 1 72 ? 2.188 -3.316 14.248 1.00 83.00 72 GLU A N 1
ATOM 583 C CA . GLU A 1 72 ? 3.256 -3.841 13.391 1.00 83.00 72 GLU A CA 1
ATOM 584 C C . GLU A 1 72 ? 4.234 -2.730 12.997 1.00 83.00 72 GLU A C 1
ATOM 586 O O . GLU A 1 72 ? 5.449 -2.896 13.115 1.00 83.00 72 GLU A O 1
ATOM 591 N N . ARG A 1 73 ? 3.712 -1.569 12.581 1.00 79.69 73 ARG A N 1
ATOM 592 C CA . ARG A 1 73 ? 4.534 -0.395 12.286 1.00 79.69 73 ARG A CA 1
ATOM 593 C C . ARG A 1 73 ? 5.357 0.005 13.505 1.00 79.69 73 ARG A C 1
ATOM 595 O O . ARG A 1 73 ? 6.551 0.224 13.364 1.00 79.69 73 ARG A O 1
ATOM 602 N N . ASP A 1 74 ? 4.746 0.109 14.679 1.00 74.06 74 ASP A N 1
ATOM 603 C CA . ASP A 1 74 ? 5.431 0.547 15.896 1.00 74.06 74 ASP A CA 1
ATOM 604 C C . ASP A 1 74 ? 6.465 -0.477 16.374 1.00 74.06 74 ASP A C 1
ATOM 606 O O . ASP A 1 74 ? 7.552 -0.094 16.795 1.00 74.06 74 ASP A O 1
ATOM 610 N N . ALA A 1 75 ? 6.201 -1.776 16.227 1.00 73.38 75 ALA A N 1
ATOM 611 C CA . ALA A 1 75 ? 7.181 -2.828 16.480 1.00 73.38 75 ALA A CA 1
ATOM 612 C C . ALA A 1 75 ? 8.377 -2.727 15.521 1.00 73.38 75 ALA A C 1
ATOM 614 O O . ALA A 1 75 ? 9.532 -2.822 15.944 1.00 73.38 75 ALA A O 1
ATOM 615 N N . LYS A 1 76 ? 8.118 -2.460 14.240 1.00 71.31 76 LYS A N 1
ATOM 616 C CA . LYS A 1 76 ? 9.159 -2.198 13.244 1.00 71.31 76 LYS A CA 1
ATOM 617 C C . LYS A 1 76 ? 9.922 -0.893 13.518 1.00 71.31 76 LYS A C 1
ATOM 619 O O . LYS A 1 76 ? 11.129 -0.845 13.317 1.00 71.31 76 LYS A O 1
ATOM 624 N N . LEU A 1 77 ? 9.261 0.144 14.044 1.00 64.06 77 LEU A N 1
ATOM 625 C CA . LEU A 1 77 ? 9.918 1.375 14.510 1.00 64.06 77 LEU A CA 1
ATOM 626 C C . LEU A 1 77 ? 10.842 1.099 15.703 1.00 64.06 77 LEU A C 1
ATOM 628 O O . LEU A 1 77 ? 11.986 1.540 15.726 1.00 64.06 77 LEU A O 1
ATOM 632 N N . ASN A 1 78 ? 10.353 0.340 16.682 1.00 63.06 78 ASN A N 1
ATOM 633 C CA . ASN A 1 78 ? 11.074 0.046 17.918 1.00 63.06 78 ASN A CA 1
ATOM 634 C C . ASN A 1 78 ? 12.247 -0.919 17.706 1.00 63.06 78 ASN A C 1
ATOM 636 O O . ASN A 1 78 ? 13.246 -0.833 18.413 1.00 63.06 78 ASN A O 1
ATOM 640 N N . SER A 1 79 ? 12.141 -1.826 16.733 1.00 63.44 79 SER A N 1
ATOM 641 C CA . SER A 1 79 ? 13.235 -2.719 16.328 1.00 63.44 79 SER A CA 1
ATOM 642 C C . SER A 1 79 ? 14.273 -2.040 15.427 1.00 63.44 79 SER A C 1
ATOM 644 O O . SER A 1 79 ? 15.320 -2.626 15.163 1.00 63.44 79 SER A O 1
ATOM 646 N N . GLY A 1 80 ? 14.009 -0.810 14.971 1.00 54.31 80 GLY A N 1
ATOM 647 C CA . GLY A 1 80 ? 14.886 -0.070 14.062 1.00 54.31 80 GLY A CA 1
ATOM 648 C C . GLY A 1 80 ? 14.777 -0.496 12.593 1.00 54.31 80 GLY A C 1
ATOM 649 O O . GLY A 1 80 ? 15.568 -0.036 11.773 1.00 54.31 80 GLY A O 1
ATOM 650 N N . GLU A 1 81 ? 13.808 -1.348 12.245 1.00 55.78 81 GLU A N 1
ATOM 651 C CA . GLU A 1 81 ? 13.513 -1.763 10.866 1.00 55.78 81 GLU A CA 1
ATOM 652 C C . GLU A 1 81 ? 12.794 -0.653 10.072 1.00 55.78 81 GLU A C 1
ATOM 654 O O . GLU A 1 81 ? 12.948 -0.544 8.856 1.00 55.78 81 GLU A O 1
ATOM 659 N N . LEU A 1 82 ? 12.037 0.212 10.759 1.00 50.22 82 LEU A N 1
ATOM 660 C CA . LEU A 1 82 ? 11.380 1.394 10.196 1.00 50.22 82 LEU A CA 1
ATOM 661 C C . LEU A 1 82 ? 11.762 2.658 10.984 1.00 50.22 82 LEU A C 1
ATOM 663 O O . LEU A 1 82 ? 12.055 2.599 12.173 1.00 50.22 82 LEU A O 1
ATOM 667 N N . VAL A 1 83 ? 11.685 3.833 10.351 1.00 54.22 83 VAL A N 1
ATOM 668 C CA . VAL A 1 83 ? 11.835 5.141 11.022 1.00 54.22 83 VAL A CA 1
ATOM 669 C C . VAL A 1 83 ? 10.596 6.003 10.759 1.00 54.22 83 VAL A C 1
ATOM 671 O O . VAL A 1 83 ? 10.027 5.984 9.667 1.00 54.22 83 VAL A O 1
ATOM 674 N N . LYS A 1 84 ? 10.140 6.750 11.774 1.00 51.22 84 LYS A N 1
ATOM 675 C CA . LYS A 1 84 ? 8.923 7.577 11.729 1.00 51.22 84 LYS A CA 1
ATOM 676 C C . LYS A 1 84 ? 9.223 8.925 11.071 1.00 51.22 84 LYS A C 1
ATOM 678 O O . LYS A 1 84 ? 10.115 9.640 11.513 1.00 51.22 84 LYS A O 1
ATOM 683 N N . HIS A 1 85 ? 8.440 9.318 10.066 1.00 51.47 85 HIS A N 1
ATOM 684 C CA . HIS A 1 85 ? 8.507 10.672 9.511 1.00 51.47 85 HIS A CA 1
ATOM 685 C C . HIS A 1 85 ? 7.872 11.673 10.488 1.00 51.47 85 HIS A C 1
ATOM 687 O O . HIS A 1 85 ? 6.648 11.807 10.557 1.00 51.47 85 HIS A O 1
ATOM 693 N N . THR A 1 86 ? 8.705 12.358 11.271 1.00 46.41 86 THR A N 1
ATOM 694 C CA . THR A 1 86 ? 8.282 13.456 12.148 1.00 46.41 86 THR A CA 1
ATOM 695 C C . THR A 1 86 ? 8.192 14.744 11.331 1.00 46.41 86 THR A C 1
ATOM 697 O O . THR A 1 86 ? 9.136 15.128 10.643 1.00 46.41 86 THR A O 1
ATOM 700 N N . GLN A 1 87 ? 7.047 15.424 11.382 1.00 44.94 87 GLN A N 1
ATOM 701 C CA . GLN A 1 87 ? 6.870 16.725 10.738 1.00 44.94 87 GLN A CA 1
ATOM 702 C C . GLN A 1 87 ? 7.687 17.787 11.488 1.00 44.94 87 GLN A C 1
ATOM 704 O O . GLN A 1 87 ? 7.205 18.383 12.450 1.00 44.94 87 GLN A O 1
ATOM 709 N N . PHE A 1 88 ? 8.915 18.056 11.042 1.00 35.50 88 PHE A N 1
ATOM 710 C CA . PHE A 1 88 ? 9.635 19.254 11.466 1.00 35.50 88 PHE A CA 1
ATOM 711 C C . PHE A 1 88 ? 8.991 20.480 10.814 1.00 35.50 88 PHE A C 1
ATOM 713 O O . PHE A 1 88 ? 9.244 20.806 9.655 1.00 35.50 88 PHE A O 1
ATOM 720 N N . ARG A 1 89 ? 8.154 21.188 11.578 1.00 37.12 89 ARG A N 1
ATOM 721 C CA . ARG A 1 89 ? 7.889 22.608 11.325 1.00 37.12 89 ARG A CA 1
ATOM 722 C C . ARG A 1 89 ? 9.196 23.357 11.596 1.00 37.12 89 ARG A C 1
ATOM 724 O O . ARG A 1 89 ? 9.547 23.570 12.751 1.00 37.12 89 ARG A O 1
ATOM 731 N N . GLN A 1 90 ? 9.939 23.693 10.542 1.00 41.66 90 GLN A N 1
ATOM 732 C CA . GLN A 1 90 ? 11.167 24.479 10.65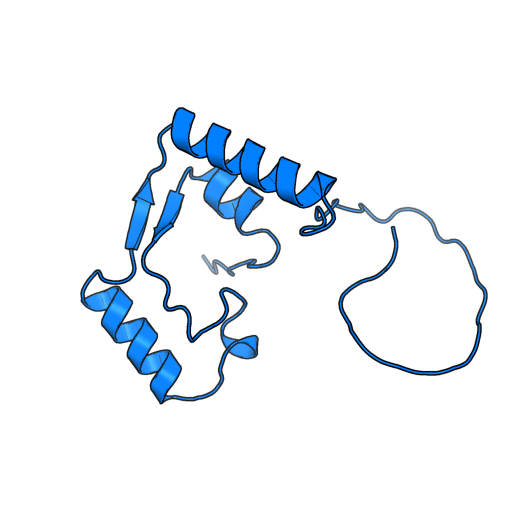5 1.00 41.66 90 GLN A CA 1
ATOM 733 C C . GLN A 1 90 ? 10.871 25.851 11.272 1.00 41.66 90 GLN A C 1
ATOM 735 O O . GLN A 1 90 ? 10.193 26.685 10.675 1.00 41.66 90 GLN A O 1
ATOM 740 N N . GLY A 1 91 ? 11.434 26.081 12.452 1.00 36.19 91 GLY A N 1
ATOM 741 C CA . GLY A 1 91 ? 11.701 27.398 13.006 1.00 36.19 91 GLY A CA 1
ATOM 742 C C . GLY A 1 91 ? 13.018 27.327 13.777 1.00 36.19 91 GLY A C 1
ATOM 743 O O . GLY A 1 91 ? 13.080 26.645 14.792 1.00 36.19 91 GLY A O 1
ATOM 744 N N . GLY A 1 92 ? 14.059 28.009 13.287 1.00 32.84 92 GLY A N 1
ATOM 745 C CA . GLY A 1 92 ? 15.311 28.248 14.021 1.00 32.84 92 GLY A CA 1
ATOM 746 C C . GLY A 1 92 ? 16.548 27.502 13.502 1.00 32.84 92 GLY A C 1
ATOM 747 O O . GLY A 1 92 ? 16.559 26.286 13.371 1.00 32.84 92 GLY A O 1
ATOM 748 N N . GLN A 1 93 ? 17.594 28.273 13.218 1.00 41.12 93 GLN A N 1
ATOM 749 C CA . GLN A 1 93 ? 18.875 27.927 12.600 1.00 41.12 93 GLN A CA 1
ATOM 750 C C . GLN A 1 93 ? 19.938 27.600 13.670 1.00 41.12 93 GLN A C 1
ATOM 752 O O . GLN A 1 93 ? 20.057 28.346 14.638 1.00 41.12 93 GLN A O 1
ATOM 757 N N . ALA A 1 94 ? 20.750 26.550 13.483 1.00 34.28 94 ALA A N 1
ATOM 758 C CA . ALA A 1 94 ? 22.000 26.332 14.230 1.00 34.28 94 ALA A CA 1
ATOM 759 C C . ALA A 1 94 ? 23.042 25.570 13.380 1.00 34.28 94 ALA A C 1
ATOM 761 O O . ALA A 1 94 ? 22.695 24.800 12.488 1.00 34.28 94 ALA A O 1
ATOM 762 N N . HIS A 1 95 ? 24.321 25.845 13.640 1.00 34.34 95 HIS A N 1
ATOM 763 C CA . HIS A 1 95 ? 25.488 25.715 12.759 1.00 34.34 95 HIS A CA 1
ATOM 764 C C . HIS A 1 95 ? 26.493 24.630 13.235 1.00 34.34 95 HIS A C 1
ATOM 766 O O . HIS A 1 95 ? 26.907 24.707 14.385 1.00 34.34 95 HIS A O 1
ATOM 772 N N . MET A 1 96 ? 26.900 23.727 12.308 1.00 38.94 96 MET A N 1
ATOM 773 C CA . MET A 1 96 ? 28.200 22.998 12.097 1.00 38.94 96 MET A CA 1
ATOM 774 C C . MET A 1 96 ? 28.761 22.040 13.194 1.00 38.94 96 MET A C 1
ATOM 776 O O . MET A 1 96 ? 28.364 22.195 14.344 1.00 38.94 96 MET A O 1
ATOM 780 N N . PRO A 1 97 ? 29.648 21.032 12.903 1.00 44.62 97 PRO A N 1
ATOM 781 C CA . PRO A 1 97 ? 30.690 20.991 11.850 1.00 44.62 97 PRO A CA 1
ATOM 782 C C . PRO A 1 97 ? 30.897 19.676 11.046 1.00 44.62 97 PRO A C 1
ATOM 784 O O . PRO A 1 97 ? 30.208 18.673 11.238 1.00 44.62 97 PRO A O 1
ATOM 787 N N . GLU A 1 98 ? 31.837 19.764 10.093 1.00 42.47 98 GLU A N 1
ATOM 788 C CA . GLU A 1 98 ? 32.279 18.779 9.087 1.00 42.47 98 GLU A CA 1
ATOM 789 C C . GLU A 1 98 ? 33.188 17.662 9.645 1.00 42.47 98 GLU A C 1
ATOM 791 O O . GLU A 1 98 ? 34.011 17.920 10.521 1.00 42.47 98 GLU A O 1
ATOM 796 N N . ASP A 1 99 ? 33.098 16.454 9.066 1.00 34.72 99 ASP A N 1
ATOM 797 C CA . ASP A 1 99 ? 34.151 15.422 9.099 1.00 34.72 99 ASP A CA 1
ATOM 798 C C . ASP A 1 99 ? 34.150 14.601 7.786 1.00 34.72 99 ASP A C 1
ATOM 800 O O . ASP A 1 99 ? 33.102 14.356 7.176 1.00 34.72 99 ASP A O 1
ATOM 804 N N . HIS A 1 100 ? 35.343 14.229 7.322 1.00 38.16 100 HIS A N 1
ATOM 805 C CA . HIS A 1 100 ? 35.647 13.652 6.011 1.00 38.16 100 HIS A CA 1
ATOM 806 C C . HIS A 1 100 ? 35.670 12.107 6.023 1.00 38.16 100 HIS A C 1
ATOM 808 O O . HIS A 1 100 ? 36.389 11.509 6.812 1.00 38.16 100 HIS A O 1
ATOM 814 N N . GLY A 1 101 ? 35.028 11.458 5.031 1.00 31.27 101 GLY A N 1
ATOM 815 C CA . GLY A 1 101 ? 35.483 10.152 4.499 1.00 31.27 101 GLY A CA 1
ATOM 816 C C . GLY A 1 101 ? 34.460 9.003 4.367 1.00 31.27 101 GLY A C 1
ATOM 817 O O . GLY A 1 101 ? 34.239 8.256 5.308 1.00 31.27 101 GLY A O 1
ATOM 818 N N . SER A 1 102 ? 33.974 8.787 3.130 1.00 33.41 102 SER A N 1
ATOM 819 C CA . SER A 1 102 ? 33.459 7.523 2.527 1.00 33.41 102 SER A CA 1
ATOM 820 C C . SER A 1 102 ? 32.023 6.989 2.810 1.00 33.41 102 SER A C 1
ATOM 822 O O . SER A 1 102 ? 31.817 6.069 3.591 1.00 33.41 102 SER A O 1
ATOM 824 N N . LYS A 1 103 ? 31.044 7.533 2.047 1.00 36.16 103 LYS A N 1
ATOM 825 C CA . LYS A 1 103 ? 30.023 6.900 1.137 1.00 36.16 103 LYS A CA 1
ATOM 826 C C . LYS A 1 103 ? 29.826 5.359 1.236 1.00 36.16 103 LYS A C 1
ATOM 828 O O . LYS A 1 103 ? 30.810 4.650 1.110 1.00 36.16 103 LYS A O 1
ATOM 833 N N . VAL A 1 104 ? 28.650 4.701 1.309 1.00 30.77 104 VAL A N 1
ATOM 834 C CA . VAL A 1 104 ? 27.223 4.881 0.899 1.00 30.77 104 VAL A CA 1
ATOM 835 C C . VAL A 1 104 ? 26.393 3.913 1.793 1.00 30.77 104 VAL A C 1
ATOM 837 O O . VAL A 1 104 ? 26.859 2.803 2.022 1.00 30.77 104 VAL A O 1
ATOM 840 N N . LYS A 1 105 ? 25.239 4.262 2.391 1.00 30.55 105 LYS A N 1
ATOM 841 C CA . LYS A 1 105 ? 23.865 4.092 1.858 1.00 30.55 105 LYS A CA 1
ATOM 842 C C . LYS A 1 105 ? 22.935 5.152 2.464 1.00 30.55 105 LYS A C 1
ATOM 844 O O . LYS A 1 105 ? 22.619 5.126 3.646 1.00 30.55 105 LYS A O 1
ATOM 849 N N . SER A 1 106 ? 22.519 6.073 1.595 1.00 33.66 106 SER A N 1
ATOM 850 C CA . SER A 1 106 ? 21.329 6.927 1.722 1.00 33.66 106 SER A CA 1
ATOM 851 C C . SER A 1 106 ? 20.137 6.049 2.150 1.00 33.66 106 SER A C 1
ATOM 853 O O . SER A 1 106 ? 20.025 4.933 1.650 1.00 33.66 106 SER A O 1
ATOM 855 N N . TRP A 1 107 ? 19.260 6.441 3.077 1.00 30.23 107 TRP A N 1
ATOM 856 C CA . TRP A 1 107 ? 18.485 7.680 3.035 1.00 30.23 107 TRP A CA 1
ATOM 857 C C . TRP A 1 107 ? 18.168 8.272 4.429 1.00 30.23 107 TRP A C 1
ATOM 859 O O . TRP A 1 107 ? 17.577 7.600 5.265 1.00 30.23 107 TRP A O 1
ATOM 869 N N . ILE A 1 108 ? 18.527 9.564 4.576 1.00 35.75 108 ILE A N 1
ATOM 870 C CA . ILE A 1 108 ? 17.981 10.649 5.439 1.00 35.75 108 ILE A CA 1
ATOM 871 C C . ILE A 1 108 ? 17.918 10.325 6.948 1.00 35.75 108 ILE A C 1
ATOM 873 O O . ILE A 1 108 ? 16.937 9.775 7.425 1.00 35.75 108 ILE A O 1
ATOM 877 N N . GLN A 1 109 ? 18.958 10.509 7.769 1.00 32.56 109 GLN A N 1
ATOM 878 C CA . GLN A 1 109 ? 19.695 11.708 8.224 1.00 32.56 109 GLN A CA 1
ATOM 879 C C . GLN A 1 109 ? 18.893 12.764 9.018 1.00 32.56 109 GLN A C 1
ATOM 881 O O . GLN A 1 109 ? 18.204 13.597 8.440 1.00 32.56 109 GLN A O 1
ATOM 886 N N . LYS A 1 110 ? 19.152 12.731 10.341 1.00 30.83 110 LYS A N 1
ATOM 887 C CA . LYS A 1 110 ? 19.097 13.780 11.382 1.00 30.83 110 LYS A CA 1
ATOM 888 C C . LYS A 1 110 ? 17.843 14.664 11.408 1.00 30.83 110 LYS A C 1
ATOM 890 O O . LYS A 1 110 ? 17.789 15.664 10.701 1.00 30.83 110 LYS A O 1
ATOM 895 N N . CYS A 1 111 ? 16.909 14.320 12.298 1.00 33.16 111 CYS A N 1
ATOM 896 C CA . CYS A 1 111 ? 16.549 15.077 13.509 1.00 33.16 111 CYS A CA 1
ATOM 897 C C . CYS A 1 111 ? 15.465 14.320 14.294 1.00 33.16 111 CYS A C 1
ATOM 899 O O . CYS A 1 111 ? 14.637 13.636 13.651 1.00 33.16 111 CYS A O 1
#

pLDDT: mean 71.23, std 22.4, range [30.23, 96.19]

Foldseek 3Di:
DDDDDDQLCCCCPPCVPPQKDKPQDDPQFDSGPCVVRDPDPVVVVVVVVCVVVVSIDIDHHDPVRSVVVVVVQVVCCVVVVDPDDDDPPDDDDDDDDDDDDDDDDDDDDDD

Organism: NCBI:txid1036808

Radius of gyration: 18.0 Å; chains: 1; bounding box: 47×37×38 Å

Sequence (111 aa):
PSAQMQWTHYFHNIIGRYLVIIKGWPECIPFTNLSTASSALPDLELLLRLWESGGIFWKKLSEAEYEALCHERDAKLNSGELVKHTQFRQGGQAHMPEDHGSKVKSWIQKC